Protein AF-A0A7R8L6C8-F1 (afdb_monomer_lite)

Structure (mmCIF, N/CA/C/O backbone):
data_AF-A0A7R8L6C8-F1
#
_entry.id   AF-A0A7R8L6C8-F1
#
loop_
_atom_site.group_PDB
_atom_site.id
_atom_site.type_symbol
_atom_site.label_atom_id
_atom_site.label_alt_id
_atom_site.label_comp_id
_atom_site.label_asym_id
_atom_site.label_entity_id
_atom_site.label_seq_id
_atom_site.pdbx_PDB_ins_code
_atom_site.Cartn_x
_atom_site.Cartn_y
_atom_site.Cartn_z
_atom_site.occupancy
_atom_site.B_iso_or_equiv
_atom_site.auth_seq_id
_atom_site.auth_comp_id
_atom_site.auth_asym_id
_atom_site.auth_atom_id
_atom_site.pdbx_PDB_model_num
ATOM 1 N N . MET A 1 1 ? -3.380 -0.627 -18.553 1.00 81.56 1 MET A N 1
ATOM 2 C CA . MET A 1 1 ? -3.808 0.668 -17.973 1.00 81.56 1 MET A CA 1
ATOM 3 C C . MET A 1 1 ? -5.210 1.059 -18.421 1.00 81.56 1 MET A C 1
ATOM 5 O O . MET A 1 1 ? -6.023 1.373 -17.564 1.00 81.56 1 MET A O 1
ATOM 9 N N . GLU A 1 2 ? -5.526 0.960 -19.716 1.00 88.69 2 GLU A N 1
ATOM 10 C CA . GLU A 1 2 ? -6.852 1.297 -20.266 1.00 88.69 2 GLU A CA 1
ATOM 11 C C . GLU A 1 2 ? -8.025 0.590 -19.566 1.00 88.69 2 GLU A C 1
ATOM 13 O O . GLU A 1 2 ? -8.996 1.232 -19.184 1.00 88.69 2 GLU A O 1
ATOM 18 N N . GLY A 1 3 ? -7.912 -0.723 -19.321 1.00 94.25 3 GLY A N 1
ATOM 19 C CA . GLY A 1 3 ? -8.964 -1.491 -18.642 1.00 94.25 3 GLY A CA 1
ATOM 20 C C . GLY A 1 3 ? -9.268 -0.995 -17.224 1.00 94.25 3 GLY A C 1
ATOM 21 O O . GLY A 1 3 ? -10.431 -0.872 -16.861 1.00 94.25 3 GLY A O 1
ATOM 22 N N . LEU A 1 4 ? -8.234 -0.633 -16.455 1.00 92.25 4 LEU A N 1
ATOM 23 C CA . LEU A 1 4 ? -8.393 -0.065 -15.112 1.00 92.25 4 LEU A CA 1
ATOM 24 C C . LEU A 1 4 ? -9.068 1.311 -15.167 1.00 92.25 4 LEU A C 1
ATOM 26 O O . LEU A 1 4 ? -9.974 1.573 -14.383 1.00 92.25 4 LEU A O 1
ATOM 30 N N . ARG A 1 5 ? -8.676 2.168 -16.120 1.00 93.12 5 ARG A N 1
ATOM 31 C CA . ARG A 1 5 ? -9.312 3.483 -16.308 1.00 93.12 5 ARG A CA 1
ATOM 32 C C . ARG A 1 5 ? -10.786 3.353 -16.679 1.00 93.12 5 ARG A C 1
ATOM 34 O O . ARG A 1 5 ? -11.610 4.044 -16.094 1.00 93.12 5 ARG A O 1
ATOM 41 N N . ARG A 1 6 ? -11.130 2.435 -17.590 1.00 96.12 6 ARG A N 1
ATOM 42 C CA . ARG A 1 6 ? -12.531 2.147 -17.949 1.00 96.12 6 ARG A CA 1
ATOM 43 C C . ARG A 1 6 ? -13.348 1.623 -16.771 1.00 96.12 6 ARG A C 1
ATOM 45 O O . ARG A 1 6 ? -14.529 1.922 -16.682 1.00 96.12 6 ARG A O 1
ATOM 52 N N . ALA A 1 7 ? -12.717 0.894 -15.854 1.00 95.62 7 ALA A N 1
ATOM 53 C CA . ALA A 1 7 ? -13.335 0.465 -14.601 1.00 95.62 7 ALA A CA 1
ATOM 54 C C . ALA A 1 7 ? -13.432 1.589 -13.542 1.00 95.62 7 ALA A C 1
ATOM 56 O O . ALA A 1 7 ? -13.816 1.325 -12.407 1.00 95.62 7 ALA A O 1
ATOM 57 N N . GLY A 1 8 ? -13.069 2.833 -13.882 1.00 92.50 8 GLY A N 1
ATOM 58 C CA . GLY A 1 8 ? -13.152 3.996 -12.995 1.00 92.50 8 GLY A CA 1
ATOM 59 C C . GLY A 1 8 ? -11.918 4.229 -12.118 1.00 92.50 8 GLY A C 1
ATOM 60 O O . GLY A 1 8 ? -11.918 5.145 -11.294 1.00 92.50 8 GLY A O 1
ATOM 61 N N . ALA A 1 9 ? -10.847 3.444 -12.277 1.00 92.19 9 ALA A N 1
ATOM 62 C CA . ALA A 1 9 ? -9.632 3.643 -11.497 1.00 92.19 9 ALA A CA 1
ATOM 63 C C . ALA A 1 9 ? -8.884 4.904 -11.951 1.00 92.19 9 ALA A C 1
ATOM 65 O O . ALA A 1 9 ? -8.567 5.081 -13.133 1.00 92.19 9 ALA A O 1
ATOM 66 N N . ARG A 1 10 ? -8.520 5.754 -10.988 1.00 92.56 10 ARG A N 1
ATOM 67 C CA . ARG A 1 10 ? -7.585 6.858 -11.220 1.00 92.56 10 ARG A CA 1
ATOM 68 C C . ARG A 1 10 ? -6.161 6.325 -11.140 1.00 92.56 10 ARG A C 1
ATOM 70 O O . ARG A 1 10 ? -5.811 5.598 -10.216 1.00 92.56 10 ARG A O 1
ATOM 77 N N . ILE A 1 11 ? -5.343 6.688 -12.121 1.00 92.31 11 ILE A N 1
ATOM 78 C CA . ILE A 1 11 ? -4.002 6.134 -12.290 1.00 92.31 11 ILE A CA 1
ATOM 79 C C . ILE A 1 11 ? -3.001 7.271 -12.406 1.00 92.31 11 ILE A C 1
ATOM 81 O O . ILE A 1 11 ? -3.149 8.136 -13.267 1.00 92.31 11 ILE A O 1
ATOM 85 N N . LEU A 1 12 ? -1.940 7.181 -11.610 1.00 91.44 12 LEU A N 1
ATOM 86 C CA . LEU A 1 12 ? -0.781 8.055 -11.666 1.00 91.44 12 LEU A CA 1
ATOM 87 C C . LEU A 1 12 ? 0.482 7.209 -11.832 1.00 91.44 12 LEU A C 1
ATOM 89 O O . LEU A 1 12 ? 0.660 6.220 -11.124 1.00 91.44 12 LEU A O 1
ATOM 93 N N . VAL A 1 13 ? 1.335 7.568 -12.791 1.00 88.62 13 VAL A N 1
ATOM 94 C CA . VAL A 1 13 ? 2.572 6.830 -13.077 1.00 88.62 13 VAL A CA 1
ATOM 95 C C . VAL A 1 13 ? 3.740 7.531 -12.396 1.00 88.62 13 VAL A C 1
ATOM 97 O O . VAL A 1 13 ? 3.972 8.719 -12.606 1.00 88.62 13 VAL A O 1
ATOM 100 N N . PHE A 1 14 ? 4.496 6.786 -11.596 1.00 83.81 14 PHE A N 1
ATOM 101 C CA . PHE A 1 14 ? 5.710 7.287 -10.967 1.00 83.81 14 PHE A CA 1
ATOM 102 C C . PHE A 1 14 ? 6.884 7.225 -11.955 1.00 83.81 14 PHE A C 1
ATOM 104 O O . PHE A 1 14 ? 7.227 6.134 -12.404 1.00 83.81 14 PHE A O 1
ATOM 111 N N . ARG A 1 15 ? 7.501 8.378 -12.270 1.00 78.50 15 ARG A N 1
ATOM 112 C CA . ARG A 1 15 ? 8.660 8.524 -13.184 1.00 78.50 15 ARG A CA 1
ATOM 113 C C . ARG A 1 15 ? 8.544 7.628 -14.438 1.00 78.50 15 ARG A C 1
ATOM 115 O O . ARG A 1 15 ? 9.193 6.576 -14.495 1.00 78.50 15 ARG A O 1
ATOM 122 N N . PRO A 1 16 ? 7.702 8.001 -15.423 1.00 76.69 16 PRO A N 1
ATOM 123 C CA . PRO A 1 16 ? 7.540 7.206 -16.635 1.00 76.69 16 PRO A CA 1
ATOM 124 C C . PRO A 1 16 ? 8.888 7.026 -17.344 1.00 76.69 16 PRO A C 1
ATOM 126 O O . PRO A 1 16 ? 9.705 7.944 -17.391 1.00 76.69 16 PRO A O 1
ATOM 129 N N . LEU A 1 17 ? 9.121 5.825 -17.872 1.00 69.88 17 LEU A N 1
ATOM 130 C CA . LEU A 1 17 ? 10.317 5.518 -18.653 1.00 69.88 17 LEU A CA 1
ATOM 131 C C . LEU A 1 17 ? 10.148 6.114 -20.057 1.00 69.88 17 LEU A C 1
ATOM 133 O O . LEU A 1 17 ? 9.596 5.464 -20.940 1.00 69.88 17 LEU A O 1
ATOM 137 N N . ILE A 1 18 ? 10.562 7.369 -20.224 1.00 72.44 18 ILE A N 1
ATOM 138 C CA . ILE A 1 18 ? 10.632 8.073 -21.513 1.00 72.44 18 ILE A CA 1
ATOM 139 C C . ILE A 1 18 ? 12.103 8.255 -21.927 1.00 72.44 18 ILE A C 1
ATOM 141 O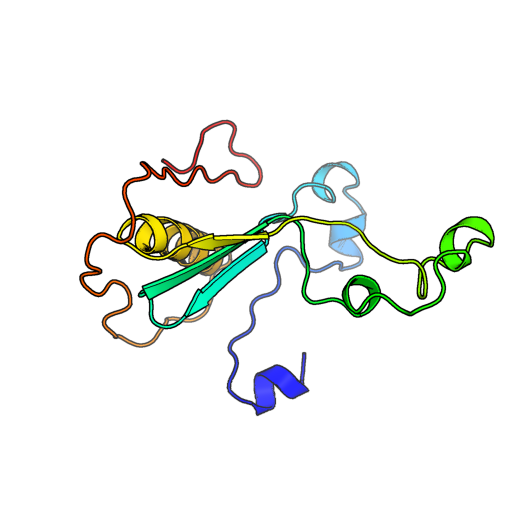 O . ILE A 1 18 ? 12.958 8.298 -21.035 1.00 72.44 18 ILE A O 1
ATOM 145 N N . PRO A 1 19 ? 12.426 8.340 -23.234 1.00 67.88 19 PRO A N 1
ATOM 146 C CA . PRO A 1 19 ? 13.809 8.412 -23.721 1.00 67.88 19 PRO A CA 1
ATOM 147 C C . PRO A 1 19 ? 14.655 9.490 -23.028 1.00 67.88 19 PRO A C 1
ATOM 149 O O . PRO A 1 19 ? 15.785 9.232 -22.620 1.00 67.88 19 PRO A O 1
ATOM 152 N N . GLU A 1 20 ? 14.073 10.661 -22.780 1.00 66.19 20 GLU A N 1
ATOM 153 C CA . GLU A 1 20 ? 14.716 11.805 -22.128 1.00 66.19 20 GLU A CA 1
ATOM 154 C C . GLU A 1 20 ? 15.068 11.515 -20.659 1.00 66.19 20 GLU A C 1
ATOM 156 O O . GLU A 1 20 ? 16.067 12.007 -20.137 1.00 66.19 20 GLU A O 1
ATOM 161 N N . ALA A 1 21 ? 14.275 10.678 -19.984 1.00 61.47 21 ALA A N 1
ATOM 162 C CA . ALA A 1 21 ? 14.507 10.267 -18.601 1.00 61.47 21 ALA A CA 1
ATOM 163 C C . ALA A 1 21 ? 15.558 9.145 -18.477 1.00 61.47 21 ALA A C 1
ATOM 165 O O . ALA A 1 21 ? 16.107 8.946 -17.392 1.00 61.47 21 ALA A O 1
ATOM 166 N N . MET A 1 22 ? 15.849 8.420 -19.565 1.00 59.47 22 MET A N 1
ATOM 167 C CA . MET A 1 22 ? 16.807 7.303 -19.591 1.00 59.47 22 MET A CA 1
ATOM 168 C C . MET A 1 22 ? 18.266 7.767 -19.743 1.00 59.47 22 MET A C 1
ATOM 170 O O . MET A 1 22 ? 19.176 7.019 -19.396 1.00 59.47 22 MET A O 1
ATOM 174 N N . LEU A 1 23 ? 18.499 9.008 -20.190 1.00 61.69 23 LEU A N 1
ATOM 175 C CA . LEU A 1 23 ? 19.839 9.602 -20.340 1.00 61.69 23 LEU A CA 1
ATOM 176 C C . LEU A 1 23 ? 20.549 9.865 -18.995 1.00 61.69 23 LEU A C 1
ATOM 178 O O . LEU A 1 23 ? 21.760 10.067 -18.959 1.00 61.69 23 LEU A O 1
ATOM 182 N N . GLY A 1 24 ? 19.817 9.841 -17.875 1.00 59.09 24 GLY A N 1
ATOM 183 C CA . GLY A 1 24 ? 20.355 9.981 -16.520 1.00 59.09 24 GLY A CA 1
ATOM 184 C C . GLY A 1 24 ? 20.366 8.652 -15.765 1.00 59.09 24 GLY A C 1
ATOM 185 O O . GLY A 1 24 ? 19.486 8.411 -14.938 1.00 59.09 24 GLY A O 1
ATOM 186 N N . VAL A 1 25 ? 21.366 7.801 -16.015 1.00 55.31 25 VAL A N 1
ATOM 187 C CA . VAL A 1 25 ? 21.460 6.432 -15.460 1.00 55.31 25 VAL A CA 1
ATOM 188 C C . VAL A 1 25 ? 21.360 6.410 -13.922 1.00 55.31 25 VAL A C 1
ATOM 190 O O . VAL A 1 25 ? 20.696 5.540 -13.363 1.00 55.31 25 VAL A O 1
ATOM 193 N N . SER A 1 26 ? 21.884 7.424 -13.224 1.00 55.75 26 SER A N 1
ATOM 194 C CA . SER A 1 26 ? 21.827 7.539 -11.754 1.00 55.75 26 SER A CA 1
ATOM 195 C C . SER A 1 26 ? 20.440 7.877 -11.182 1.00 55.75 26 SER A C 1
ATOM 197 O O . SER A 1 26 ? 20.157 7.559 -10.031 1.00 55.75 26 SER A O 1
ATOM 199 N N . ARG A 1 27 ? 19.537 8.475 -11.973 1.00 57.50 27 ARG A N 1
ATOM 200 C CA . ARG A 1 27 ? 18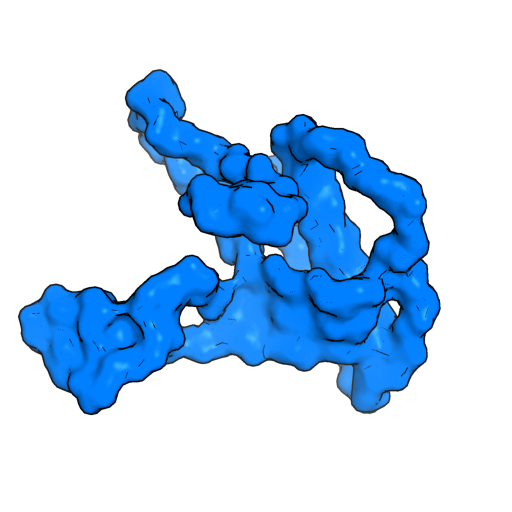.161 8.822 -11.555 1.00 57.50 27 ARG A CA 1
ATOM 201 C C . ARG A 1 27 ? 17.143 7.718 -11.845 1.00 57.50 27 ARG A C 1
ATOM 203 O O . ARG A 1 27 ? 15.993 7.826 -11.421 1.00 57.50 27 ARG A O 1
ATOM 210 N N . SER A 1 28 ? 17.547 6.678 -12.571 1.00 55.66 28 SER A N 1
ATOM 211 C CA . SER A 1 28 ? 16.667 5.577 -12.979 1.00 55.66 28 SER A CA 1
ATOM 212 C C . SER A 1 28 ? 16.273 4.659 -11.813 1.00 55.66 28 SER A C 1
ATOM 214 O O . SER A 1 28 ? 15.164 4.121 -11.809 1.00 55.66 28 SER A O 1
ATOM 216 N N . ASN A 1 29 ? 17.138 4.545 -10.797 1.00 64.81 29 ASN A N 1
ATOM 217 C CA . ASN A 1 29 ? 16.907 3.715 -9.613 1.00 64.81 29 ASN A CA 1
ATOM 218 C C . ASN A 1 29 ? 16.086 4.417 -8.514 1.00 64.81 29 ASN A C 1
ATOM 220 O O . ASN A 1 29 ? 15.680 3.790 -7.540 1.00 64.81 29 ASN A O 1
ATOM 224 N N . ASP A 1 30 ? 15.796 5.710 -8.679 1.00 73.31 30 ASP A N 1
ATOM 225 C CA . ASP A 1 30 ? 14.997 6.495 -7.739 1.00 73.31 30 ASP A CA 1
ATOM 226 C C . ASP A 1 30 ? 13.497 6.225 -7.948 1.00 73.31 30 ASP A C 1
ATOM 228 O O . ASP A 1 30 ? 12.762 7.038 -8.514 1.00 73.31 30 ASP A O 1
ATOM 232 N N . ARG A 1 31 ? 13.063 5.012 -7.591 1.00 78.06 31 ARG A N 1
ATOM 233 C CA . ARG A 1 31 ? 11.726 4.456 -7.856 1.00 78.06 31 ARG A CA 1
ATOM 234 C C . ARG A 1 31 ? 10.894 4.392 -6.579 1.00 78.06 31 ARG A C 1
ATOM 236 O O . ARG A 1 31 ? 11.417 4.203 -5.487 1.00 78.06 31 ARG A O 1
ATOM 243 N N . ASP A 1 32 ? 9.574 4.467 -6.725 1.00 84.38 32 ASP A N 1
ATOM 244 C CA . ASP A 1 32 ? 8.682 4.060 -5.641 1.00 84.38 32 ASP A CA 1
ATOM 245 C C . ASP A 1 32 ? 8.625 2.530 -5.582 1.00 84.38 32 ASP A C 1
ATOM 247 O O . ASP A 1 32 ? 8.071 1.886 -6.474 1.00 84.38 32 ASP A O 1
ATOM 251 N N . HIS A 1 33 ? 9.249 1.948 -4.558 1.00 89.25 33 HIS A N 1
ATOM 252 C CA . HIS A 1 33 ? 9.328 0.497 -4.391 1.00 89.25 33 HIS A CA 1
ATOM 253 C C . HIS A 1 33 ? 8.273 -0.064 -3.423 1.00 89.25 33 HIS A C 1
ATOM 255 O O . HIS A 1 33 ? 8.208 -1.280 -3.209 1.00 89.25 33 HIS A O 1
ATOM 261 N N . ARG A 1 34 ? 7.423 0.795 -2.850 1.00 91.44 34 ARG A N 1
ATOM 262 C CA . ARG A 1 34 ? 6.388 0.394 -1.892 1.00 91.44 34 ARG A CA 1
ATOM 263 C C . ARG A 1 34 ? 5.252 -0.321 -2.623 1.00 91.44 34 ARG A C 1
ATOM 265 O O . ARG A 1 34 ? 4.708 0.206 -3.590 1.00 91.44 34 ARG A O 1
ATOM 272 N N . LYS A 1 35 ? 4.852 -1.499 -2.139 1.00 94.88 35 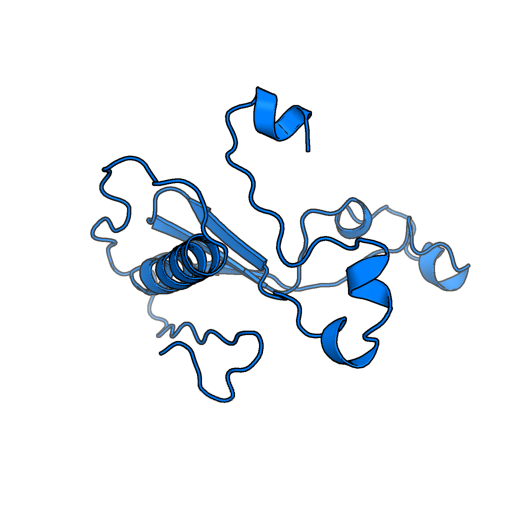LYS A N 1
ATOM 273 C CA . LYS A 1 35 ? 3.609 -2.162 -2.563 1.00 94.88 35 LYS A CA 1
ATOM 274 C C . LYS A 1 35 ? 2.621 -2.074 -1.412 1.00 94.88 35 LYS A C 1
ATOM 276 O O . LYS A 1 35 ? 2.791 -2.730 -0.389 1.00 94.88 35 LYS A O 1
ATOM 281 N N . ILE A 1 36 ? 1.642 -1.190 -1.567 1.00 96.50 36 ILE A N 1
ATOM 282 C CA . ILE A 1 36 ? 0.640 -0.885 -0.548 1.00 96.50 36 ILE A CA 1
ATOM 283 C C . ILE A 1 36 ? -0.738 -0.991 -1.193 1.00 96.50 36 ILE A C 1
ATOM 285 O O . ILE A 1 36 ? -0.969 -0.429 -2.264 1.00 96.50 36 ILE A O 1
ATOM 289 N N . LEU A 1 37 ? -1.660 -1.669 -0.516 1.00 97.44 37 LEU A N 1
ATOM 290 C CA . LEU A 1 37 ? -3.085 -1.653 -0.831 1.00 97.44 37 LEU A CA 1
ATOM 291 C C . LEU A 1 37 ? -3.856 -1.300 0.437 1.00 97.44 37 LEU A C 1
ATOM 293 O O . LEU A 1 37 ? -3.653 -1.919 1.475 1.00 97.44 37 LEU A O 1
ATOM 297 N N . VAL A 1 38 ? -4.763 -0.330 0.347 1.00 97.94 38 VAL A N 1
ATOM 298 C CA . VAL A 1 38 ? -5.673 0.024 1.441 1.00 97.94 38 VAL A CA 1
ATOM 299 C C . VAL A 1 38 ? -7.106 -0.047 0.938 1.00 97.94 38 VAL A C 1
ATOM 301 O O . VAL A 1 38 ? -7.439 0.540 -0.091 1.00 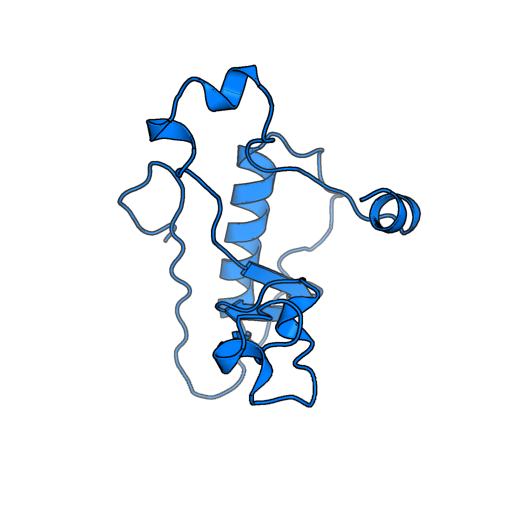97.94 38 VAL A O 1
ATOM 304 N N . VAL A 1 39 ? -7.963 -0.748 1.678 1.00 97.62 39 VAL A N 1
ATOM 305 C CA . VAL A 1 39 ? -9.382 -0.919 1.354 1.00 97.62 39 VAL A CA 1
ATOM 306 C C . VAL A 1 39 ? -10.225 -0.204 2.404 1.00 97.62 39 VAL A C 1
ATOM 308 O O . VAL A 1 39 ? -10.196 -0.541 3.590 1.00 97.62 39 VAL A O 1
ATOM 311 N N . GLY A 1 40 ? -10.951 0.830 1.969 1.00 96.31 40 GLY A N 1
ATOM 312 C CA . GLY A 1 40 ? -11.877 1.600 2.808 1.00 96.31 40 GLY A CA 1
ATOM 313 C C . GLY A 1 40 ? -11.245 2.286 4.025 1.00 96.31 40 GLY A C 1
ATOM 314 O O . GLY A 1 40 ? -11.969 2.644 4.948 1.00 96.31 40 GLY A O 1
ATOM 315 N N . GLY A 1 41 ? -9.915 2.410 4.067 1.00 97.12 41 GLY A N 1
ATOM 316 C CA . GLY A 1 41 ? -9.176 2.899 5.232 1.00 97.12 41 GLY A CA 1
ATOM 317 C C . GLY A 1 41 ? -9.222 1.989 6.461 1.00 97.12 41 GLY A C 1
ATOM 318 O O . GLY A 1 41 ? -8.906 2.454 7.549 1.00 97.12 41 GLY A O 1
ATOM 319 N N . LYS A 1 42 ? -9.634 0.722 6.305 1.00 97.88 42 LYS A N 1
ATOM 320 C CA . LYS A 1 42 ? -9.847 -0.228 7.415 1.00 97.88 42 LYS A CA 1
ATOM 321 C C . LYS A 1 42 ? -8.966 -1.470 7.346 1.00 97.88 42 LYS A C 1
ATOM 323 O O . LYS A 1 42 ? -8.616 -2.014 8.385 1.00 97.88 42 LYS A O 1
ATOM 328 N N . VAL A 1 43 ? -8.617 -1.909 6.136 1.00 98.25 43 VAL A N 1
ATOM 329 C CA . VAL A 1 43 ? -7.743 -3.065 5.900 1.00 98.25 43 VAL A CA 1
ATOM 330 C C . VAL A 1 43 ? -6.583 -2.627 5.019 1.00 98.25 43 VAL A C 1
ATOM 332 O O . VAL A 1 43 ? -6.800 -1.987 3.987 1.00 98.25 43 VAL A O 1
ATOM 335 N N . GLY A 1 44 ? -5.365 -2.966 5.428 1.00 97.88 44 GLY A N 1
ATOM 336 C CA . GLY A 1 44 ? -4.136 -2.662 4.708 1.00 97.88 44 GLY A CA 1
ATOM 337 C C . GLY A 1 44 ? -3.371 -3.922 4.321 1.00 97.88 44 GLY A C 1
ATOM 338 O O . GLY A 1 44 ? -3.389 -4.913 5.044 1.00 97.88 44 GLY A O 1
ATOM 339 N N . PHE A 1 45 ? -2.673 -3.872 3.195 1.00 97.94 45 PHE A N 1
ATOM 340 C CA . PHE A 1 45 ? -1.701 -4.877 2.783 1.00 97.94 45 PHE A CA 1
ATOM 341 C C . PHE A 1 45 ? -0.380 -4.192 2.453 1.00 97.94 45 PHE A C 1
ATOM 343 O O . PHE A 1 45 ? -0.370 -3.144 1.799 1.00 97.94 45 PHE A O 1
ATOM 350 N N . VAL A 1 46 ? 0.722 -4.794 2.892 1.00 97.31 46 VAL A N 1
ATOM 351 C CA . VAL A 1 46 ? 2.087 -4.323 2.636 1.00 97.31 46 VAL A CA 1
ATOM 352 C C . VAL A 1 46 ? 3.030 -5.516 2.502 1.00 97.31 46 VAL A C 1
ATOM 354 O O . VAL A 1 46 ? 2.862 -6.512 3.200 1.00 97.31 46 VAL A O 1
ATOM 357 N N . GLY A 1 47 ? 4.007 -5.451 1.599 1.00 95.25 47 GLY A N 1
ATOM 358 C CA . GLY A 1 47 ? 4.941 -6.558 1.373 1.00 95.25 47 GLY A CA 1
ATOM 359 C C . GLY A 1 47 ? 5.780 -6.402 0.111 1.00 95.25 47 GLY A C 1
ATOM 360 O O . GLY A 1 47 ? 5.844 -5.313 -0.464 1.00 95.25 47 GLY A O 1
ATOM 361 N N . GLY A 1 48 ? 6.404 -7.499 -0.326 1.00 94.94 48 GLY A N 1
ATOM 362 C CA . GLY A 1 48 ? 7.170 -7.560 -1.576 1.00 94.94 48 GLY A CA 1
ATOM 363 C C . GLY A 1 48 ? 6.341 -7.953 -2.806 1.00 94.94 48 GLY A C 1
ATOM 364 O O . GLY A 1 48 ? 6.722 -7.623 -3.931 1.00 94.94 48 GLY A O 1
ATOM 365 N N . VAL A 1 49 ? 5.152 -8.536 -2.610 1.00 93.44 49 VAL A N 1
ATOM 366 C CA . VAL A 1 49 ? 4.276 -8.996 -3.700 1.00 93.44 49 VAL A CA 1
ATOM 367 C C . VAL A 1 49 ? 3.792 -7.831 -4.571 1.00 93.44 49 VAL A C 1
ATOM 369 O O . VAL A 1 49 ? 3.172 -6.881 -4.090 1.00 93.44 49 VAL A O 1
ATOM 372 N N . ASN A 1 50 ? 4.029 -7.922 -5.882 1.00 92.19 50 ASN A N 1
ATOM 373 C CA . ASN A 1 50 ? 3.522 -6.962 -6.866 1.00 92.19 50 ASN A CA 1
ATOM 374 C C . ASN A 1 50 ? 2.230 -7.467 -7.528 1.00 92.19 50 ASN A C 1
ATOM 376 O O . ASN A 1 50 ? 1.979 -8.667 -7.619 1.00 92.19 50 ASN A O 1
ATOM 380 N N . LEU A 1 51 ? 1.460 -6.553 -8.126 1.00 89.12 51 LEU A N 1
ATOM 381 C CA . LEU A 1 51 ? 0.370 -6.908 -9.043 1.00 89.12 51 LEU A CA 1
ATOM 382 C C . LEU A 1 51 ? 0.931 -7.258 -10.432 1.00 89.12 51 LEU A C 1
ATOM 384 O O . LEU A 1 51 ? 0.849 -6.466 -11.371 1.00 89.12 51 LEU A O 1
ATOM 388 N N . ALA A 1 52 ? 1.535 -8.443 -10.554 1.00 87.38 52 ALA A N 1
ATOM 389 C CA . ALA A 1 52 ? 2.154 -8.923 -11.789 1.0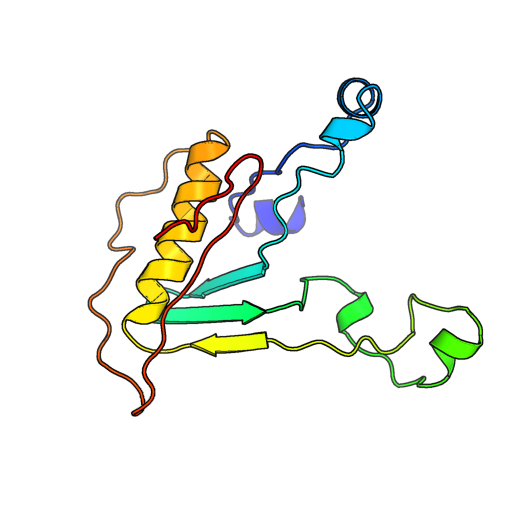0 87.38 52 ALA A CA 1
ATOM 390 C C . ALA A 1 52 ? 1.899 -10.419 -12.033 1.00 87.38 52 ALA A C 1
ATOM 392 O O . ALA A 1 52 ? 1.692 -11.194 -11.105 1.00 87.38 52 ALA A O 1
ATOM 393 N N . ARG A 1 53 ? 1.949 -10.840 -13.307 1.00 85.25 53 ARG A N 1
ATOM 394 C CA . ARG A 1 53 ? 1.652 -12.227 -13.719 1.00 85.25 53 ARG A CA 1
ATOM 395 C C . ARG A 1 53 ? 2.591 -13.271 -13.112 1.00 85.25 53 ARG A C 1
ATOM 397 O O . ARG A 1 53 ? 2.157 -14.404 -12.959 1.00 85.25 53 ARG A O 1
ATOM 404 N N . VAL A 1 54 ? 3.829 -12.898 -12.793 1.00 83.12 54 VAL A N 1
ATOM 405 C CA . VAL A 1 54 ? 4.834 -13.804 -12.209 1.00 83.12 54 VAL A CA 1
ATOM 406 C C . VAL A 1 54 ? 4.449 -14.271 -10.803 1.00 83.12 54 VAL A C 1
ATOM 408 O O . VAL A 1 54 ? 4.687 -15.416 -10.465 1.00 83.12 54 VAL A O 1
ATOM 411 N N . TYR A 1 55 ? 3.727 -13.447 -10.037 1.00 86.12 55 TYR A N 1
ATOM 412 C CA . TYR A 1 55 ? 3.232 -13.804 -8.701 1.00 86.12 55 TYR A CA 1
ATOM 413 C C . TYR A 1 55 ? 1.999 -14.717 -8.723 1.00 86.12 55 TYR A C 1
ATOM 415 O O . TYR A 1 55 ? 1.441 -15.026 -7.675 1.00 86.12 55 TYR A O 1
ATOM 423 N N . ARG A 1 56 ? 1.531 -15.137 -9.907 1.00 84.44 56 ARG A N 1
ATOM 424 C CA . ARG A 1 56 ? 0.453 -16.129 -9.997 1.00 84.44 56 ARG A CA 1
ATOM 425 C C . ARG A 1 56 ? 0.912 -17.518 -9.561 1.00 84.44 56 ARG A C 1
ATOM 427 O O . ARG A 1 56 ? 0.022 -18.294 -9.245 1.00 84.44 56 ARG A O 1
ATOM 434 N N . ASN A 1 57 ? 2.229 -17.768 -9.553 1.00 75.19 57 ASN A N 1
ATOM 435 C CA . ASN A 1 57 ? 2.891 -19.038 -9.241 1.00 75.19 57 ASN A CA 1
ATOM 436 C C . ASN A 1 57 ? 2.305 -20.211 -10.048 1.00 75.19 57 ASN A C 1
ATOM 438 O O . ASN A 1 57 ? 1.188 -20.677 -9.822 1.00 75.19 57 ASN A O 1
ATOM 442 N N . TYR A 1 58 ? 3.032 -20.635 -11.083 1.00 71.25 58 TYR A N 1
ATOM 443 C CA . TYR A 1 58 ? 2.615 -21.757 -11.926 1.00 71.25 58 TYR A CA 1
ATOM 444 C C . TYR A 1 58 ? 3.128 -23.062 -11.319 1.00 71.25 58 TYR A C 1
ATOM 446 O O . TYR A 1 58 ? 4.161 -23.095 -10.674 1.00 71.25 58 TYR A O 1
ATOM 454 N N . SER A 1 59 ? 2.466 -24.181 -11.597 1.00 70.94 59 SER A N 1
ATOM 455 C CA . SER A 1 59 ? 2.793 -25.478 -10.986 1.00 70.94 59 SER A CA 1
ATOM 456 C C . SER A 1 59 ? 4.189 -26.046 -11.320 1.00 70.94 59 SER A C 1
ATOM 458 O O . SER A 1 59 ? 4.528 -27.130 -10.849 1.00 70.94 59 SER A O 1
ATOM 460 N N . ASP A 1 60 ? 4.996 -25.373 -12.148 1.00 78.31 60 ASP A N 1
ATOM 461 C CA . ASP A 1 60 ? 6.312 -25.851 -12.577 1.00 78.31 60 ASP A CA 1
ATOM 462 C C . ASP A 1 60 ? 7.449 -25.267 -11.729 1.00 78.31 60 ASP A C 1
ATOM 464 O O . ASP A 1 60 ? 8.127 -24.303 -12.094 1.00 78.31 60 ASP A O 1
ATOM 468 N N . LEU A 1 61 ? 7.724 -25.950 -10.619 1.00 77.50 61 LEU A N 1
ATOM 469 C CA . LEU A 1 61 ? 8.807 -25.628 -9.684 1.00 77.50 61 LEU A CA 1
ATOM 470 C C . LEU A 1 61 ? 10.213 -25.659 -10.311 1.00 77.50 61 LEU A C 1
ATOM 472 O O . LEU A 1 61 ? 11.171 -25.178 -9.708 1.00 77.50 61 LEU A O 1
ATOM 476 N N . ARG A 1 62 ? 10.377 -26.235 -11.511 1.00 81.81 62 ARG A N 1
ATOM 477 C CA . ARG A 1 62 ? 11.668 -26.326 -12.212 1.00 81.81 62 ARG A CA 1
ATOM 478 C C . ARG A 1 62 ? 11.812 -25.301 -13.333 1.00 81.81 62 ARG A C 1
ATOM 480 O O . ARG A 1 62 ? 12.877 -25.251 -13.948 1.00 81.81 62 ARG A O 1
ATOM 487 N N . ALA A 1 63 ? 10.797 -24.478 -13.598 1.00 84.06 63 ALA A N 1
ATOM 488 C CA . ALA A 1 63 ? 10.848 -23.463 -14.647 1.00 84.06 63 ALA A CA 1
ATOM 489 C C . ALA A 1 63 ? 12.031 -22.497 -14.453 1.00 84.06 63 ALA A C 1
ATOM 491 O O . ALA A 1 63 ? 12.773 -22.239 -15.402 1.00 84.06 63 ALA A O 1
ATOM 492 N N . ALA A 1 64 ? 12.296 -22.073 -13.210 1.00 83.44 64 ALA A N 1
ATOM 493 C CA . ALA A 1 64 ? 13.450 -21.235 -12.875 1.00 83.44 64 ALA A CA 1
ATOM 494 C C . ALA A 1 64 ? 14.791 -21.895 -13.244 1.00 83.44 64 ALA A C 1
ATOM 496 O O . ALA A 1 64 ? 15.646 -21.257 -13.854 1.00 83.44 64 ALA A O 1
ATOM 497 N N . ALA A 1 65 ? 14.956 -23.189 -12.946 1.00 85.69 65 ALA A N 1
ATOM 498 C CA . ALA A 1 65 ? 16.182 -23.938 -13.239 1.00 85.69 65 ALA A CA 1
ATOM 499 C C . ALA A 1 65 ? 16.456 -24.083 -14.748 1.00 85.69 65 ALA A C 1
ATOM 501 O O . ALA A 1 65 ? 17.587 -24.345 -15.147 1.00 85.69 65 ALA A O 1
ATOM 502 N N . ARG A 1 66 ? 15.434 -23.894 -15.591 1.00 90.31 66 ARG A N 1
ATOM 503 C CA . ARG A 1 66 ? 15.543 -23.894 -17.059 1.00 90.31 66 ARG A CA 1
ATOM 504 C C . ARG A 1 66 ? 15.595 -22.480 -17.655 1.00 90.31 66 ARG A C 1
ATOM 506 O O . ARG A 1 66 ? 15.526 -22.335 -18.871 1.00 90.31 66 ARG A O 1
ATOM 513 N N . GLY A 1 67 ? 15.692 -21.446 -16.815 1.00 86.00 67 GLY A N 1
ATOM 514 C CA . GLY A 1 67 ? 15.728 -20.042 -17.233 1.00 86.00 67 GLY A CA 1
ATOM 515 C C . GLY A 1 67 ? 14.367 -19.446 -17.615 1.00 86.00 67 GLY A C 1
ATOM 516 O O . GLY A 1 67 ? 14.316 -18.340 -18.150 1.00 86.00 67 GLY A O 1
ATOM 517 N N . ASP A 1 68 ? 13.254 -20.134 -17.345 1.00 85.75 68 ASP A N 1
ATOM 518 C CA . ASP A 1 68 ? 11.907 -19.643 -17.648 1.00 85.75 68 ASP A CA 1
ATOM 519 C C . ASP A 1 68 ? 11.285 -18.902 -16.456 1.00 85.75 68 ASP A C 1
ATOM 521 O O . ASP A 1 68 ? 10.375 -19.380 -15.777 1.00 85.75 68 ASP A O 1
ATOM 525 N N . PHE A 1 69 ? 11.761 -17.682 -16.212 1.00 81.38 69 PHE A N 1
ATOM 526 C CA . PHE A 1 69 ? 11.294 -16.838 -15.105 1.00 81.38 69 PHE A CA 1
ATOM 527 C C . PHE A 1 69 ? 9.840 -16.361 -15.236 1.00 81.38 69 PHE A C 1
ATOM 529 O O . PHE A 1 69 ? 9.291 -15.794 -14.296 1.00 81.38 69 PHE A O 1
ATOM 536 N N . ARG A 1 70 ? 9.193 -16.572 -16.389 1.00 80.31 70 ARG A N 1
ATOM 537 C CA . ARG A 1 70 ? 7.771 -16.232 -16.572 1.00 80.31 70 ARG A CA 1
ATOM 538 C C . ARG A 1 70 ? 6.848 -17.270 -15.944 1.00 80.31 70 ARG A C 1
ATOM 540 O O . ARG A 1 70 ? 5.719 -16.915 -15.605 1.00 80.31 70 ARG A O 1
ATOM 547 N N . HIS A 1 71 ? 7.327 -18.508 -15.825 1.00 81.56 71 HIS A N 1
ATOM 548 C CA . HIS A 1 71 ? 6.609 -19.633 -15.227 1.00 81.56 71 HIS A CA 1
ATOM 549 C C . HIS A 1 71 ? 7.255 -20.130 -13.931 1.00 81.56 71 HIS A C 1
ATOM 551 O O . HIS A 1 71 ? 6.734 -21.049 -13.310 1.00 81.56 71 HIS A O 1
ATOM 557 N N . ALA A 1 72 ? 8.373 -19.525 -13.528 1.00 82.50 72 ALA A N 1
ATOM 558 C CA . ALA A 1 72 ? 8.984 -19.761 -12.234 1.00 82.50 72 ALA A CA 1
ATOM 559 C C . ALA A 1 72 ? 8.047 -19.357 -11.097 1.00 82.50 72 ALA A C 1
ATOM 561 O O . ALA A 1 72 ? 7.362 -18.334 -11.174 1.00 82.50 72 ALA A O 1
ATOM 562 N N . ASP A 1 73 ? 8.100 -20.134 -10.023 1.00 85.69 73 ASP A N 1
ATOM 563 C CA . ASP A 1 73 ? 7.501 -19.738 -8.763 1.00 85.69 73 ASP A CA 1
ATOM 564 C C . ASP A 1 73 ? 8.278 -18.588 -8.133 1.00 85.69 73 ASP A C 1
ATOM 566 O O . ASP A 1 73 ? 9.507 -18.611 -8.017 1.00 85.69 73 ASP A O 1
ATOM 570 N N . TRP A 1 74 ? 7.528 -17.573 -7.718 1.00 86.81 74 TRP A N 1
ATOM 571 C CA . TRP A 1 74 ? 8.039 -16.398 -7.046 1.00 86.81 74 TRP A CA 1
ATOM 572 C C . TRP A 1 74 ? 7.617 -16.434 -5.578 1.00 86.81 74 TRP A C 1
ATOM 574 O O . TRP A 1 74 ? 6.447 -16.242 -5.236 1.00 86.81 74 TRP A O 1
ATOM 584 N N . SER A 1 75 ? 8.586 -16.692 -4.700 1.00 87.75 75 SER A N 1
ATOM 585 C CA . SER A 1 75 ? 8.378 -16.672 -3.253 1.00 87.75 75 SER A CA 1
ATOM 586 C C . SER A 1 75 ? 8.563 -15.258 -2.717 1.00 87.75 75 SER A C 1
ATOM 588 O O . SER A 1 75 ? 9.608 -14.644 -2.920 1.00 87.75 75 SER A O 1
ATOM 590 N N . ASP A 1 76 ? 7.555 -14.744 -2.021 1.00 92.19 76 ASP A N 1
ATOM 591 C CA . ASP A 1 76 ? 7.561 -13.405 -1.435 1.00 92.19 76 ASP A CA 1
ATOM 592 C C . ASP A 1 76 ? 6.556 -13.341 -0.276 1.00 92.19 76 ASP A C 1
ATOM 594 O O . ASP A 1 76 ? 5.741 -14.248 -0.098 1.00 92.19 76 ASP A O 1
ATOM 598 N N . ILE A 1 77 ? 6.614 -12.278 0.522 1.00 94.50 77 ILE A N 1
ATOM 599 C CA . ILE A 1 77 ? 5.820 -12.127 1.741 1.00 94.50 77 ILE A CA 1
ATOM 600 C C . ILE A 1 77 ? 5.007 -10.836 1.670 1.00 94.50 77 ILE A C 1
ATOM 602 O O . ILE A 1 77 ? 5.497 -9.773 1.279 1.00 94.50 77 ILE A O 1
ATOM 606 N N . ALA A 1 78 ? 3.750 -10.928 2.095 1.00 96.00 78 ALA A N 1
ATOM 607 C CA . ALA A 1 78 ? 2.907 -9.780 2.378 1.00 96.00 78 ALA A CA 1
ATOM 608 C C . ALA A 1 78 ? 2.184 -9.971 3.711 1.00 96.00 78 ALA A C 1
ATOM 610 O O . ALA A 1 78 ? 1.770 -11.075 4.057 1.00 96.00 78 ALA A O 1
ATOM 611 N N . ALA A 1 79 ? 2.019 -8.877 4.444 1.00 96.31 79 ALA A N 1
ATOM 612 C CA . ALA A 1 79 ? 1.231 -8.812 5.659 1.00 96.31 79 ALA A CA 1
ATOM 613 C C . ALA A 1 79 ? -0.127 -8.170 5.360 1.00 96.31 79 ALA A C 1
ATOM 615 O O . ALA A 1 79 ? -0.207 -7.166 4.645 1.00 96.31 79 ALA A O 1
ATOM 616 N N . ARG A 1 80 ? -1.186 -8.730 5.948 1.00 97.50 80 ARG A N 1
ATOM 617 C CA . ARG A 1 80 ? -2.495 -8.086 6.067 1.00 97.50 80 ARG A CA 1
ATOM 618 C C . ARG A 1 80 ? -2.582 -7.452 7.448 1.00 97.50 80 ARG A C 1
ATOM 620 O O . ARG A 1 80 ? -2.334 -8.121 8.444 1.00 97.50 80 ARG A O 1
ATOM 627 N N . ILE A 1 81 ? -2.941 -6.177 7.491 1.00 96.88 81 ILE A N 1
ATOM 628 C CA . ILE A 1 81 ? -3.036 -5.380 8.710 1.00 96.88 81 ILE A CA 1
ATOM 629 C C . ILE A 1 81 ? -4.484 -4.926 8.872 1.00 96.88 81 ILE A C 1
ATOM 631 O O . ILE A 1 81 ? -5.088 -4.375 7.946 1.00 96.88 81 ILE A O 1
ATOM 635 N N . GLU A 1 82 ? -5.017 -5.143 10.066 1.00 97.75 82 GLU A N 1
ATOM 636 C CA . GLU A 1 82 ? -6.234 -4.515 10.567 1.00 97.75 82 GLU A CA 1
ATOM 637 C C . GLU A 1 82 ? -5.877 -3.688 11.802 1.00 97.75 82 GLU A C 1
ATOM 639 O O . GLU A 1 82 ? -4.866 -3.939 12.456 1.00 97.75 82 GLU A O 1
ATOM 644 N N . GLY A 1 83 ? -6.692 -2.684 12.109 1.00 97.50 83 GLY A N 1
ATOM 645 C CA . GLY A 1 83 ? -6.462 -1.799 13.245 1.00 97.50 83 GLY A CA 1
ATOM 646 C C . GLY A 1 83 ? -5.879 -0.432 12.872 1.00 97.50 83 GLY A C 1
ATOM 647 O O . GLY A 1 83 ? -5.735 -0.103 11.688 1.00 97.50 83 GLY A O 1
ATOM 648 N N . PRO A 1 84 ? -5.555 0.403 13.876 1.00 97.06 84 PRO A N 1
ATOM 649 C CA . PRO A 1 84 ? -5.191 1.805 13.668 1.00 97.06 84 PRO A CA 1
ATOM 650 C C . PRO A 1 84 ? -3.993 2.027 12.733 1.00 97.06 84 PRO A C 1
ATOM 652 O O . PRO A 1 84 ? -3.965 3.022 12.009 1.00 97.06 84 PRO A O 1
ATOM 655 N N . ALA A 1 85 ? -3.051 1.078 12.672 1.00 96.56 85 ALA A N 1
ATOM 656 C CA . ALA A 1 85 ? -1.867 1.145 11.810 1.00 96.56 85 ALA A CA 1
ATOM 657 C C . ALA A 1 85 ? -2.193 1.228 10.301 1.00 96.56 85 ALA A C 1
ATOM 659 O O . ALA A 1 85 ? -1.372 1.691 9.508 1.00 96.56 85 ALA A O 1
ATOM 660 N N . VAL A 1 86 ? -3.404 0.843 9.871 1.00 97.94 86 VAL A N 1
ATOM 661 C CA . VAL A 1 86 ? -3.845 1.003 8.470 1.00 97.94 86 VAL A CA 1
ATOM 662 C C . VAL A 1 86 ? -3.870 2.476 8.044 1.00 97.94 86 VAL A C 1
ATOM 664 O O . VAL A 1 86 ? -3.639 2.787 6.871 1.00 97.94 86 VAL A O 1
ATOM 667 N N . ALA A 1 87 ? -4.101 3.397 8.985 1.00 97.06 87 ALA A N 1
ATOM 668 C CA . ALA A 1 87 ? -4.087 4.827 8.701 1.00 97.06 87 ALA A CA 1
ATOM 669 C C . ALA A 1 87 ? -2.728 5.284 8.148 1.00 97.06 87 ALA A C 1
ATOM 671 O O . ALA A 1 87 ? -2.698 6.099 7.227 1.00 97.06 87 ALA A O 1
ATOM 672 N N . ASP A 1 88 ? -1.622 4.722 8.633 1.00 96.19 88 ASP A N 1
ATOM 673 C CA . ASP A 1 88 ? -0.276 5.110 8.206 1.00 96.19 88 ASP A CA 1
ATOM 674 C C . ASP A 1 88 ? 0.017 4.659 6.772 1.00 96.19 88 ASP A C 1
ATOM 676 O O . ASP A 1 88 ? 0.494 5.454 5.959 1.00 96.19 88 ASP A O 1
ATOM 680 N N . LEU A 1 89 ? -0.372 3.432 6.401 1.00 96.81 89 LEU A N 1
ATOM 681 C CA . LEU A 1 89 ? -0.298 2.966 5.008 1.00 96.81 89 LEU A CA 1
ATOM 682 C C . LEU A 1 89 ? -1.078 3.888 4.065 1.00 96.81 89 LEU A C 1
ATOM 684 O O . LEU A 1 89 ? -0.621 4.214 2.967 1.00 96.81 89 LEU A O 1
ATOM 688 N N . GLN A 1 90 ? -2.245 4.354 4.505 1.00 96.94 90 GLN A N 1
ATOM 689 C CA . GLN A 1 90 ? -3.052 5.266 3.711 1.00 96.94 90 GLN A CA 1
ATOM 690 C C . GLN A 1 90 ? -2.442 6.666 3.611 1.00 96.94 90 GLN A C 1
ATOM 692 O O . GLN A 1 90 ? -2.480 7.269 2.536 1.00 96.94 90 GLN A O 1
ATOM 697 N N . ARG A 1 91 ? -1.833 7.179 4.687 1.00 95.31 91 ARG A N 1
ATOM 698 C CA . ARG A 1 91 ? -1.070 8.435 4.631 1.00 95.31 91 ARG A CA 1
ATOM 699 C C . ARG A 1 91 ? 0.079 8.328 3.633 1.00 95.31 91 ARG A C 1
ATOM 701 O O . ARG A 1 91 ? 0.241 9.232 2.817 1.00 95.31 91 ARG A O 1
ATOM 708 N N . LEU A 1 92 ? 0.819 7.216 3.636 1.00 94.38 92 LEU A N 1
ATOM 709 C CA . LEU A 1 92 ? 1.900 6.969 2.677 1.00 94.38 92 LEU A CA 1
ATOM 710 C C . LEU A 1 92 ? 1.396 6.962 1.230 1.00 94.38 92 LEU A C 1
ATOM 712 O O . LEU A 1 92 ? 2.041 7.557 0.362 1.00 94.38 92 LEU A O 1
ATOM 716 N N . PHE A 1 93 ? 0.236 6.350 0.974 1.00 94.25 93 PHE A N 1
ATOM 717 C CA . PHE A 1 93 ? -0.403 6.371 -0.343 1.00 94.25 93 PHE A CA 1
ATOM 718 C C . PHE A 1 93 ? -0.762 7.799 -0.784 1.00 94.25 93 PHE A C 1
ATOM 720 O O . PHE A 1 93 ? -0.375 8.222 -1.874 1.00 94.25 93 PHE A O 1
ATOM 727 N N . PHE A 1 94 ? -1.448 8.575 0.062 1.00 93.69 94 PHE A N 1
ATOM 728 C CA . PHE A 1 94 ? -1.810 9.958 -0.272 1.00 93.69 94 PHE A CA 1
ATOM 729 C C . PHE A 1 94 ? -0.588 10.863 -0.431 1.00 93.69 94 PHE A C 1
ATOM 731 O O . PHE A 1 94 ? -0.565 11.700 -1.331 1.00 93.69 94 PHE A O 1
ATOM 738 N N . ALA A 1 95 ? 0.450 10.679 0.386 1.00 90.88 95 ALA A N 1
ATOM 739 C CA . ALA A 1 95 ? 1.709 11.397 0.231 1.00 90.88 95 ALA A CA 1
ATOM 740 C C . ALA A 1 95 ? 2.344 11.106 -1.138 1.00 90.88 95 ALA A C 1
ATOM 742 O O . ALA A 1 95 ? 2.769 12.033 -1.828 1.00 90.88 95 ALA A O 1
ATOM 743 N N . ALA A 1 96 ? 2.350 9.840 -1.572 1.00 89.75 96 ALA A N 1
ATOM 744 C CA . ALA A 1 96 ? 2.823 9.452 -2.900 1.00 89.75 96 ALA A CA 1
ATOM 745 C C . ALA A 1 96 ? 1.995 10.120 -4.010 1.00 89.75 96 ALA A C 1
ATOM 747 O O . ALA A 1 96 ? 2.566 10.762 -4.896 1.00 89.75 96 ALA A O 1
ATOM 748 N N . TRP A 1 97 ? 0.665 10.031 -3.917 1.00 92.25 97 TRP A N 1
ATOM 749 C CA . TRP A 1 97 ? -0.281 10.622 -4.865 1.00 92.25 97 TRP A CA 1
ATOM 750 C C . TRP A 1 97 ? -0.062 12.129 -5.034 1.00 92.25 97 TRP A C 1
ATOM 752 O O . TRP A 1 97 ? 0.146 12.616 -6.146 1.00 92.25 97 TRP A O 1
ATOM 762 N N . THR A 1 98 ? -0.024 12.863 -3.921 1.00 90.62 98 THR A N 1
ATOM 763 C CA . THR A 1 98 ? 0.184 14.315 -3.908 1.00 90.62 98 THR A CA 1
ATOM 764 C C . THR A 1 98 ? 1.572 14.691 -4.410 1.00 90.62 98 THR A C 1
ATOM 766 O O . THR A 1 98 ? 1.702 15.618 -5.205 1.00 90.62 98 THR A O 1
ATOM 769 N N . SER A 1 99 ? 2.618 13.949 -4.022 1.00 86.50 99 SER A N 1
ATOM 770 C CA . SER A 1 99 ? 3.993 14.239 -4.454 1.00 86.50 99 SER A CA 1
ATOM 771 C C . SER A 1 99 ? 4.170 14.178 -5.974 1.00 86.50 99 SER A C 1
ATOM 773 O O . SER A 1 99 ? 5.093 14.783 -6.521 1.00 86.50 99 SER A O 1
ATOM 775 N N . ARG A 1 100 ? 3.308 13.425 -6.663 1.00 87.56 100 ARG A N 1
ATOM 776 C CA . ARG A 1 100 ? 3.290 13.265 -8.120 1.00 87.56 100 ARG A CA 1
ATOM 777 C C . ARG A 1 100 ? 2.189 14.092 -8.785 1.00 87.56 100 ARG A C 1
ATOM 779 O O . ARG A 1 100 ? 1.841 13.813 -9.926 1.00 87.56 100 ARG A O 1
ATOM 786 N N . HIS A 1 101 ? 1.671 15.104 -8.087 1.00 90.06 101 HIS A N 1
ATOM 787 C CA . HIS A 1 101 ? 0.630 16.009 -8.580 1.00 90.06 101 HIS A CA 1
ATOM 788 C C . HIS A 1 101 ? -0.617 15.264 -9.074 1.00 90.06 101 HIS A C 1
ATOM 790 O O . HIS A 1 101 ? -1.225 15.630 -10.078 1.00 90.06 101 HIS A O 1
ATOM 796 N N . GLY A 1 102 ? -0.987 14.186 -8.376 1.00 90.62 102 GLY A N 1
ATOM 797 C CA . GLY A 1 102 ? -2.197 13.443 -8.683 1.00 90.62 102 GLY A CA 1
ATOM 798 C C . GLY A 1 102 ? -3.440 14.342 -8.622 1.00 90.62 102 GLY A C 1
ATOM 799 O O . GLY A 1 102 ? -3.498 15.243 -7.781 1.00 90.62 102 GLY A O 1
ATOM 800 N N . PRO A 1 103 ? -4.457 14.103 -9.473 1.00 91.38 103 PRO A N 1
ATOM 801 C CA . PRO A 1 103 ? -5.701 14.863 -9.447 1.00 91.38 103 PRO A CA 1
ATOM 802 C C . PRO A 1 103 ? -6.339 14.916 -8.058 1.00 91.38 103 PRO A C 1
ATOM 804 O O . PRO A 1 103 ? -6.240 13.957 -7.285 1.00 91.38 103 PRO A O 1
ATOM 807 N N . ALA A 1 104 ? -7.054 16.006 -7.775 1.00 90.88 104 ALA A N 1
ATOM 808 C CA . ALA A 1 104 ? -7.771 16.181 -6.519 1.00 90.88 104 ALA A CA 1
ATOM 809 C C . ALA A 1 104 ? -8.696 14.987 -6.245 1.00 90.88 104 ALA A C 1
ATOM 811 O O . ALA A 1 104 ? -9.521 14.602 -7.080 1.00 90.88 104 ALA A O 1
ATOM 812 N N . VAL A 1 105 ? -8.544 14.386 -5.069 1.00 90.06 105 VAL A N 1
ATOM 813 C CA . VAL A 1 105 ? -9.400 13.289 -4.616 1.00 90.06 105 VAL A CA 1
ATOM 814 C C . VAL A 1 105 ? -10.720 13.841 -4.091 1.00 90.06 105 VAL A C 1
ATOM 816 O O . VAL A 1 105 ? -10.786 14.957 -3.578 1.00 90.06 105 VAL A O 1
ATOM 819 N N . GLU A 1 106 ? -11.794 13.072 -4.244 1.00 90.56 106 GLU A N 1
ATOM 820 C CA . GLU A 1 106 ? -13.117 13.483 -3.767 1.00 90.56 106 GLU A CA 1
ATOM 821 C C . GLU A 1 106 ? -13.107 13.678 -2.255 1.00 90.56 106 GLU A C 1
ATOM 823 O O . GLU A 1 106 ? -12.445 12.925 -1.545 1.00 90.56 106 GLU A O 1
ATOM 828 N N . LYS A 1 107 ? -13.872 14.642 -1.742 1.00 91.81 107 LYS A N 1
ATOM 829 C CA . LYS A 1 107 ? -14.017 14.819 -0.296 1.00 91.81 107 LYS A CA 1
ATOM 830 C C . LYS A 1 107 ? -14.809 13.644 0.278 1.00 91.81 107 LYS A C 1
ATOM 832 O O . LYS A 1 107 ? -16.011 13.536 0.061 1.00 91.81 107 LYS A O 1
ATOM 837 N N . ARG A 1 108 ? -14.124 12.756 0.996 1.00 93.31 108 ARG A N 1
ATOM 838 C CA . ARG A 1 108 ? -14.692 11.588 1.680 1.00 93.31 108 ARG A CA 1
ATOM 839 C C . ARG A 1 108 ? -13.960 11.371 3.002 1.00 93.31 108 ARG A C 1
ATOM 841 O O . ARG A 1 108 ? -12.851 11.872 3.191 1.00 93.31 108 ARG A O 1
ATOM 848 N N . ASN A 1 109 ? -14.554 10.589 3.900 1.00 94.94 109 ASN A N 1
ATOM 849 C CA . ASN A 1 109 ? -13.854 10.130 5.095 1.00 94.94 109 ASN A CA 1
ATOM 850 C C . ASN A 1 109 ? -12.885 8.990 4.739 1.00 94.94 109 ASN A C 1
ATOM 852 O O . ASN A 1 109 ? -13.241 7.817 4.829 1.00 94.94 109 ASN A O 1
ATOM 856 N N . TYR A 1 110 ? -11.672 9.338 4.304 1.00 95.50 110 TYR A N 1
ATOM 857 C CA . TYR A 1 110 ? -10.636 8.345 4.005 1.00 95.50 110 TYR A CA 1
ATOM 858 C C . TYR A 1 110 ? -9.997 7.759 5.261 1.00 95.50 110 TYR A C 1
ATOM 860 O O . TYR A 1 110 ? -9.506 6.643 5.201 1.00 95.50 110 TYR A O 1
ATOM 868 N N . PHE A 1 111 ? -10.033 8.459 6.395 1.00 96.69 111 PHE A N 1
ATOM 869 C CA . PHE A 1 111 ? -9.418 8.026 7.651 1.00 96.69 111 PHE A CA 1
ATOM 870 C C . PHE A 1 111 ? -10.499 7.742 8.702 1.00 96.69 111 PHE A C 1
ATOM 872 O O . PHE A 1 111 ? -10.621 8.489 9.676 1.00 96.69 111 PHE A O 1
ATOM 879 N N . PRO A 1 112 ? -11.330 6.697 8.512 1.00 96.81 112 PRO A N 1
ATOM 880 C CA . PRO A 1 112 ? -12.324 6.339 9.507 1.00 96.81 112 PRO A CA 1
ATOM 881 C C . PRO A 1 112 ? -11.639 5.937 10.815 1.00 96.81 112 PRO A C 1
ATOM 883 O O . PRO A 1 112 ? -10.509 5.451 10.821 1.00 96.81 112 PRO A O 1
ATOM 886 N N . LYS A 1 113 ? -12.351 6.082 11.934 1.00 95.88 113 LYS A N 1
ATOM 887 C CA . LYS A 1 113 ? -11.905 5.493 13.196 1.00 95.88 113 LYS A CA 1
ATOM 888 C C . LYS A 1 113 ? -11.925 3.969 13.050 1.00 95.88 113 LYS A C 1
ATOM 890 O O . LYS A 1 113 ? -12.982 3.390 12.799 1.00 95.88 113 LYS A O 1
ATOM 895 N N . VAL A 1 114 ? -10.762 3.342 13.186 1.00 95.75 114 VAL A N 1
ATOM 896 C CA . VAL A 1 114 ? -10.594 1.883 13.165 1.00 95.75 114 VAL A CA 1
ATOM 897 C C . VAL A 1 114 ? -10.357 1.425 14.602 1.00 95.75 114 VAL A C 1
ATOM 899 O O . VAL A 1 114 ? -9.563 2.039 15.313 1.00 95.75 114 VAL A O 1
ATOM 902 N N . ALA A 1 115 ? -11.089 0.405 15.048 1.00 95.88 115 ALA A N 1
ATOM 903 C CA . ALA A 1 115 ? -10.882 -0.200 16.362 1.00 95.88 115 ALA A CA 1
ATOM 904 C C . ALA A 1 115 ? -9.553 -0.965 16.401 1.00 95.88 115 ALA A C 1
ATOM 906 O O . ALA A 1 115 ? -9.028 -1.340 15.356 1.00 95.88 115 ALA A O 1
ATOM 907 N N . GLU A 1 116 ? -9.017 -1.202 17.594 1.00 96.25 116 GLU A N 1
ATOM 908 C CA . GLU A 1 116 ? -7.872 -2.098 17.761 1.00 96.25 116 GLU A CA 1
ATOM 909 C C . GLU A 1 116 ? -8.215 -3.512 17.278 1.00 96.25 116 GLU A C 1
ATOM 911 O O . GLU A 1 116 ? -9.356 -3.965 17.391 1.00 96.25 116 GLU A O 1
ATOM 916 N N . ALA A 1 117 ? -7.224 -4.189 16.702 1.00 95.19 117 ALA A N 1
ATOM 917 C CA . ALA A 1 117 ? -7.352 -5.544 16.195 1.00 95.19 117 ALA A CA 1
ATOM 918 C C . ALA A 1 117 ? -6.097 -6.328 16.584 1.00 95.19 117 ALA A C 1
ATOM 920 O O . ALA A 1 117 ? -4.989 -5.920 16.242 1.00 95.19 117 ALA A O 1
ATOM 921 N N . GLY A 1 118 ? -6.284 -7.440 17.293 1.00 94.00 118 GLY A N 1
ATOM 922 C CA . GLY A 1 118 ? -5.179 -8.225 17.840 1.00 94.00 118 GLY A CA 1
ATOM 923 C C . GLY A 1 118 ? -4.582 -7.628 19.117 1.00 94.00 118 GLY A C 1
ATOM 924 O O . GLY A 1 118 ? -5.150 -6.729 19.735 1.00 94.00 118 GLY A O 1
ATOM 925 N N . SER A 1 119 ? -3.443 -8.180 19.528 1.00 95.06 119 SER A N 1
ATOM 926 C CA . SER A 1 119 ? -2.690 -7.788 20.734 1.00 95.06 119 SER A CA 1
ATOM 927 C C . SER A 1 119 ? -1.293 -7.240 20.413 1.00 95.06 119 SER A C 1
ATOM 929 O O . SER A 1 119 ? -0.561 -6.769 21.285 1.00 95.06 119 SER A O 1
ATOM 931 N N . GLU A 1 120 ? -0.920 -7.302 19.141 1.00 95.44 120 GLU A N 1
ATOM 932 C CA . GLU A 1 120 ? 0.382 -6.972 18.610 1.00 95.44 120 GLU A CA 1
ATOM 933 C C . GLU A 1 120 ? 0.516 -5.462 18.424 1.00 95.44 120 GLU A C 1
ATOM 935 O O . GLU A 1 120 ? -0.377 -4.774 17.926 1.00 95.44 120 GLU A O 1
ATOM 940 N N . ARG A 1 121 ? 1.687 -4.927 18.773 1.00 95.06 121 ARG A N 1
ATOM 941 C CA . ARG A 1 121 ? 2.018 -3.535 18.470 1.00 95.06 121 ARG A CA 1
ATOM 942 C C . ARG A 1 121 ? 2.587 -3.450 17.066 1.00 95.06 121 ARG A C 1
ATOM 944 O O . ARG A 1 121 ? 3.614 -4.056 16.772 1.00 95.06 121 ARG A O 1
ATOM 951 N N . VAL A 1 122 ? 1.946 -2.650 16.223 1.00 95.31 122 VAL A N 1
ATOM 952 C CA . VAL A 1 122 ? 2.351 -2.451 14.831 1.00 95.31 122 VAL A CA 1
ATOM 953 C C . VAL A 1 122 ? 2.735 -0.992 14.618 1.00 95.31 122 VAL A C 1
ATOM 955 O O . VAL A 1 122 ? 1.965 -0.090 14.938 1.00 95.31 122 VAL A O 1
ATOM 958 N N . ARG A 1 123 ? 3.918 -0.766 14.040 1.00 94.25 123 ARG A N 1
ATOM 959 C CA . ARG A 1 123 ? 4.346 0.534 13.511 1.00 94.25 123 ARG A CA 1
ATOM 960 C C . ARG A 1 123 ? 4.631 0.386 12.025 1.00 94.25 123 ARG A C 1
ATOM 962 O O . ARG A 1 123 ? 5.368 -0.510 11.621 1.00 94.25 123 ARG A O 1
ATOM 969 N N . VAL A 1 124 ? 4.078 1.289 11.224 1.00 93.94 124 VAL A N 1
ATOM 970 C CA . VAL A 1 124 ? 4.410 1.396 9.803 1.00 93.94 124 VAL A CA 1
ATOM 971 C C . VAL A 1 124 ? 5.590 2.348 9.655 1.00 93.94 124 VAL A C 1
ATOM 973 O O . VAL A 1 124 ? 5.555 3.463 10.163 1.00 93.94 124 VAL A O 1
ATOM 976 N N . VAL A 1 125 ? 6.628 1.909 8.946 1.00 91.19 125 VAL A N 1
ATOM 977 C CA . VAL A 1 125 ? 7.799 2.731 8.620 1.00 91.19 125 VAL A CA 1
ATOM 978 C C . VAL A 1 125 ? 7.835 2.911 7.109 1.00 91.19 125 VAL A C 1
ATOM 980 O O . VAL A 1 125 ? 7.931 1.934 6.365 1.00 91.19 125 VAL A O 1
ATOM 983 N N . GLY A 1 126 ? 7.701 4.151 6.641 1.00 85.50 126 GLY A N 1
ATOM 984 C CA . GLY A 1 126 ? 7.778 4.468 5.218 1.00 85.50 126 GLY A CA 1
ATOM 985 C C . GLY A 1 126 ? 9.156 4.987 4.825 1.00 85.50 126 GLY A C 1
ATOM 986 O O . GLY A 1 126 ? 9.751 5.762 5.558 1.00 85.50 126 GLY A O 1
ATOM 987 N N . SER A 1 127 ? 9.631 4.638 3.633 1.00 80.62 127 SER A N 1
ATOM 988 C CA . SER A 1 127 ? 10.782 5.282 2.988 1.00 80.62 127 SER A CA 1
ATOM 989 C C . SER A 1 127 ? 10.383 5.824 1.616 1.00 80.62 127 SER A C 1
ATOM 991 O O . SER A 1 127 ? 9.316 5.489 1.083 1.00 80.62 127 SER A O 1
ATOM 993 N N . GLY A 1 128 ? 11.209 6.698 1.042 1.00 73.25 128 GLY A N 1
ATOM 994 C CA . GLY A 1 128 ? 10.951 7.223 -0.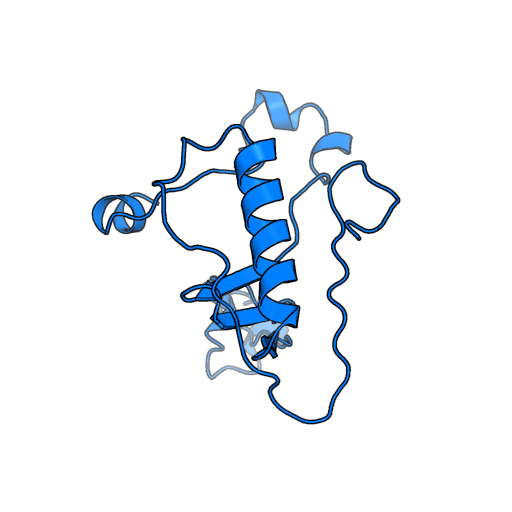289 1.00 73.25 128 GLY A CA 1
ATOM 995 C C . GLY A 1 128 ? 12.192 7.786 -0.986 1.00 73.25 128 GLY A C 1
ATOM 996 O O . GLY A 1 128 ? 13.136 8.198 -0.320 1.00 73.25 128 GLY A O 1
ATOM 997 N N . PRO A 1 129 ? 12.156 7.844 -2.325 1.00 67.38 129 PRO A N 1
ATOM 998 C CA . PRO A 1 129 ? 13.088 8.571 -3.180 1.00 67.38 129 PRO A CA 1
ATOM 999 C C . PRO A 1 129 ? 13.643 9.880 -2.604 1.00 67.38 129 PRO A C 1
ATOM 1001 O O . PRO A 1 129 ? 12.868 10.805 -2.334 1.00 67.38 129 PRO A O 1
ATOM 1004 N N . GLY A 1 130 ? 14.969 9.963 -2.442 1.00 63.69 130 GLY A N 1
ATOM 1005 C CA . GLY A 1 130 ? 15.676 11.161 -1.967 1.00 63.69 130 GLY A CA 1
ATOM 1006 C C . GLY A 1 130 ? 15.379 11.568 -0.518 1.00 63.69 130 GLY A C 1
ATOM 1007 O O . GLY A 1 130 ? 15.470 12.753 -0.199 1.00 63.69 130 GLY A O 1
ATOM 1008 N N . ARG A 1 131 ? 14.965 10.625 0.338 1.00 63.28 131 ARG A N 1
ATOM 1009 C CA . ARG A 1 131 ? 14.751 10.849 1.773 1.00 63.28 131 ARG A CA 1
ATOM 1010 C C . ARG A 1 131 ? 15.492 9.787 2.577 1.00 63.28 131 ARG A C 1
ATOM 1012 O O . ARG A 1 131 ? 15.175 8.607 2.454 1.00 63.28 131 ARG A O 1
ATOM 1019 N N . ASP A 1 132 ? 16.415 10.232 3.423 1.00 55.00 132 ASP A N 1
ATOM 1020 C CA . ASP A 1 132 ? 17.174 9.363 4.334 1.00 55.00 132 ASP A CA 1
ATOM 1021 C C . ASP A 1 132 ? 16.435 9.104 5.658 1.00 55.00 132 ASP A C 1
ATOM 1023 O O . ASP A 1 132 ? 16.845 8.270 6.462 1.00 55.00 132 ASP A O 1
ATOM 1027 N N . GLU A 1 133 ? 15.310 9.785 5.877 1.00 49.88 133 GLU A N 1
ATOM 1028 C CA . GLU A 1 133 ? 14.493 9.658 7.080 1.00 49.88 133 GLU A CA 1
ATOM 1029 C C . GLU A 1 133 ? 13.208 8.880 6.805 1.00 49.88 133 GLU A C 1
ATOM 1031 O O . GLU A 1 133 ? 12.600 8.977 5.729 1.00 49.88 133 GLU A O 1
ATOM 1036 N N . ALA A 1 134 ? 12.771 8.126 7.815 1.00 54.03 134 ALA A N 1
ATOM 1037 C CA . ALA A 1 134 ? 11.465 7.501 7.794 1.00 54.03 134 ALA A CA 1
ATOM 1038 C C . ALA A 1 134 ? 10.389 8.575 7.592 1.00 54.03 134 ALA A C 1
ATOM 1040 O O . ALA A 1 134 ? 10.360 9.611 8.256 1.00 54.03 134 ALA A O 1
ATOM 1041 N N . LEU A 1 135 ? 9.459 8.310 6.679 1.00 57.84 135 LEU A N 1
ATOM 1042 C CA . LEU A 1 135 ? 8.155 8.944 6.721 1.00 57.84 135 LEU A CA 1
ATOM 1043 C C . LEU A 1 135 ? 7.517 8.403 8.011 1.00 57.84 135 LEU A C 1
ATOM 1045 O O . LEU A 1 135 ? 7.004 7.283 7.977 1.00 57.84 135 LEU A O 1
ATOM 1049 N N . TYR A 1 136 ? 7.640 9.183 9.098 1.00 48.69 136 TYR A N 1
ATOM 1050 C CA . TYR A 1 136 ? 7.213 8.963 10.500 1.00 48.69 136 TYR A CA 1
ATOM 1051 C C . TYR A 1 136 ? 8.241 8.367 11.477 1.00 48.69 136 TYR A C 1
ATOM 1053 O O . TYR A 1 136 ? 8.550 7.153 11.413 1.00 48.69 136 TYR A O 1
#

Sequence (136 aa):
MEGLRRAGARILVFRPLIPEAMLGVSRSNDRDHRKILVVGGKVGFVGGVNLARVYRNYSDLRAAARGDFRHADWSDIAARIEGPAVADLQRLFFAAWTSRHGPAVEKRNYFPKVAEAGSERVRVVGSGPGRDEALY

Radius of gyration: 17.82 Å; chains: 1; bounding box: 36×42×44 Å

Foldseek 3Di:
DVVCVVVVDFDDDDQDPDPVSVVCVVCPPQDDQWDWDADLLFKIKTWNDDPDQLQVAAPDCCCVVVVNSNNHHDDIDMDMDGAQQSNVSVVLVVVVCVVRVHDDDDDDCSNDHGHDDDDDDDHDWDDHGPDPHTPD

pLDDT: mean 85.85, std 12.78, range [48.69, 98.25]

Secondary structure (DSSP, 8-state):
-HHHHHTT-----SS---HHHHT-GGGTT-----EEEEETTTEEEEES--SSGGGG--S-TTTGGGT-TTTS-----EEEEESTTHHHHHHHHHHHHHHTTPPPPPS---S------SS------EEETTEEEEE-